Protein AF-A0A7C5SLC3-F1 (afdb_monomer_lite)

Sequence (147 aa):
MGRAARNVNAKVVMYADTVTGSMQRAIEETQRRRAKQLAYNEAHGITPATIKKDIRRGIEAELKARRTARRAAETDETPIDARELVRVLEAEMLEAAGAFEFEKAAALRDQMLKVREIIEAEAGPAGDESDEPVMLRRGEIERPIRA

Structure (mmCIF, N/CA/C/O backbone):
data_AF-A0A7C5SLC3-F1
#
_entry.id   AF-A0A7C5SLC3-F1
#
loop_
_atom_site.group_PDB
_atom_site.id
_atom_site.type_symbol
_atom_site.label_atom_id
_atom_site.label_alt_id
_atom_site.label_comp_id
_atom_site.label_asym_id
_atom_site.label_entity_id
_atom_site.label_seq_id
_atom_site.pdbx_PDB_ins_code
_atom_site.Cartn_x
_atom_site.Cartn_y
_atom_site.Cartn_z
_atom_site.occupancy
_atom_site.B_iso_or_equiv
_atom_site.auth_seq_id
_atom_site.auth_comp_id
_atom_site.auth_asym_id
_atom_site.auth_atom_id
_atom_site.pdbx_PDB_model_num
ATOM 1 N N . MET A 1 1 ? -4.293 1.814 7.112 1.00 77.69 1 MET A N 1
ATOM 2 C CA . MET A 1 1 ? -5.636 1.573 6.525 1.00 77.69 1 MET A CA 1
ATOM 3 C C . MET A 1 1 ? -5.798 2.168 5.122 1.00 77.69 1 MET A C 1
ATOM 5 O O . MET A 1 1 ? -6.156 1.428 4.218 1.00 77.69 1 MET A O 1
ATOM 9 N N . GLY A 1 2 ? -5.473 3.448 4.882 1.00 86.50 2 GLY A N 1
ATOM 10 C CA . GLY A 1 2 ? -5.716 4.108 3.581 1.00 86.50 2 GLY A CA 1
ATOM 11 C C . GLY A 1 2 ? -5.041 3.488 2.344 1.00 86.50 2 GLY A C 1
ATOM 12 O O . GLY A 1 2 ? -5.622 3.517 1.266 1.00 86.50 2 GLY A O 1
ATOM 13 N N . ARG A 1 3 ? -3.861 2.864 2.481 1.00 89.25 3 ARG A N 1
ATOM 14 C CA . ARG A 1 3 ? -3.202 2.148 1.367 1.00 89.25 3 ARG A CA 1
ATOM 15 C C . ARG A 1 3 ? -4.058 1.001 0.816 1.00 89.25 3 ARG A C 1
ATOM 17 O O . ARG A 1 3 ? -4.100 0.805 -0.393 1.00 89.25 3 ARG A O 1
ATOM 24 N N . ALA A 1 4 ? -4.766 0.295 1.696 1.00 91.12 4 ALA A N 1
ATOM 25 C CA . ALA A 1 4 ? -5.591 -0.850 1.335 1.00 91.12 4 ALA A CA 1
ATOM 26 C C . ALA A 1 4 ? -6.855 -0.428 0.558 1.00 91.12 4 ALA A C 1
ATOM 28 O O . ALA A 1 4 ? -7.312 -1.160 -0.305 1.00 91.12 4 ALA A O 1
ATOM 29 N N . ALA A 1 5 ? -7.367 0.792 0.762 1.00 90.94 5 ALA A N 1
ATOM 30 C CA . ALA A 1 5 ? -8.623 1.275 0.170 1.00 90.94 5 ALA A CA 1
ATOM 31 C C . ALA A 1 5 ? -8.632 1.409 -1.372 1.00 90.94 5 ALA A C 1
ATOM 33 O O . ALA A 1 5 ? -9.630 1.831 -1.945 1.00 90.94 5 ALA A O 1
ATOM 34 N N . ARG A 1 6 ? -7.530 1.076 -2.055 1.00 90.50 6 ARG A N 1
ATOM 35 C CA . ARG A 1 6 ? -7.415 1.100 -3.522 1.00 90.50 6 ARG A CA 1
ATOM 36 C C . ARG A 1 6 ? -7.911 -0.182 -4.199 1.00 90.50 6 ARG A C 1
ATOM 38 O O . ARG A 1 6 ? -7.919 -0.234 -5.424 1.00 90.50 6 ARG A O 1
ATOM 45 N N . ASN A 1 7 ? -8.280 -1.204 -3.426 1.00 90.69 7 ASN A N 1
ATOM 46 C CA . ASN A 1 7 ? -8.730 -2.499 -3.927 1.00 90.69 7 ASN A CA 1
ATOM 47 C C . ASN A 1 7 ? -10.086 -2.878 -3.309 1.00 90.69 7 ASN A C 1
ATOM 49 O O . ASN A 1 7 ? -10.325 -2.634 -2.127 1.00 90.69 7 ASN A O 1
ATOM 53 N N . VAL A 1 8 ? -10.960 -3.488 -4.112 1.00 89.88 8 VAL A N 1
ATOM 54 C CA . VAL A 1 8 ? -12.317 -3.893 -3.699 1.00 89.88 8 VAL A CA 1
ATOM 55 C C . VAL A 1 8 ? -12.331 -4.948 -2.583 1.00 89.88 8 VAL A C 1
ATOM 57 O O . VAL A 1 8 ? -13.149 -4.864 -1.671 1.00 89.88 8 VAL A O 1
ATOM 60 N N . ASN A 1 9 ? -11.382 -5.885 -2.594 1.00 89.31 9 ASN A N 1
ATOM 61 C CA . ASN A 1 9 ? -11.283 -6.993 -1.636 1.00 89.31 9 ASN A CA 1
ATOM 62 C C . ASN A 1 9 ? -10.282 -6.707 -0.511 1.00 89.31 9 ASN A C 1
ATOM 64 O O . ASN A 1 9 ? -9.771 -7.615 0.145 1.00 89.31 9 ASN A O 1
ATOM 68 N N . ALA A 1 10 ? -9.956 -5.437 -0.297 1.00 91.81 10 ALA A N 1
ATOM 69 C CA . ALA A 1 10 ? -8.955 -5.050 0.671 1.00 91.81 10 ALA A CA 1
ATOM 70 C C . ALA A 1 10 ? -9.377 -5.361 2.113 1.00 91.81 10 ALA A C 1
ATOM 72 O O . ALA A 1 10 ? -10.447 -4.958 2.578 1.00 91.81 10 ALA A O 1
ATOM 73 N N . LYS A 1 11 ? -8.466 -6.002 2.850 1.00 92.44 11 LYS A N 1
ATOM 74 C CA . LYS A 1 11 ? -8.577 -6.258 4.287 1.00 92.44 11 LYS A CA 1
ATOM 75 C C . LYS A 1 11 ? -7.357 -5.690 5.004 1.00 92.44 11 LYS A C 1
ATOM 77 O O . LYS A 1 11 ? -6.248 -5.711 4.479 1.00 92.44 11 LYS A O 1
ATOM 82 N N . VAL A 1 12 ? -7.573 -5.177 6.209 1.00 94.62 12 VAL A N 1
ATOM 83 C CA . VAL A 1 12 ? -6.501 -4.757 7.116 1.00 94.62 12 VAL A CA 1
ATOM 84 C C . VAL A 1 12 ? -6.584 -5.637 8.352 1.00 94.62 12 VAL A C 1
ATOM 86 O O . VAL A 1 12 ? -7.655 -5.759 8.941 1.00 94.62 12 VAL A O 1
ATOM 89 N N . VAL A 1 13 ? -5.463 -6.248 8.724 1.00 94.06 13 VAL A N 1
ATOM 90 C CA . VAL A 1 13 ? -5.317 -7.036 9.951 1.00 94.06 13 VAL A CA 1
ATOM 91 C C . VAL A 1 13 ? -4.383 -6.264 10.877 1.00 94.06 13 VAL A C 1
ATOM 93 O O . VAL A 1 13 ? -3.334 -5.797 10.439 1.00 94.06 13 VAL A O 1
ATOM 96 N N . MET A 1 14 ? -4.796 -6.075 12.127 1.00 93.75 14 MET A N 1
ATOM 97 C CA . MET A 1 14 ? -3.994 -5.434 13.168 1.00 93.75 14 MET A CA 1
ATOM 98 C C . MET A 1 14 ? -3.715 -6.477 14.243 1.00 93.75 14 MET A C 1
ATOM 100 O O . MET A 1 14 ? -4.657 -6.971 14.856 1.00 93.75 14 MET A O 1
ATOM 104 N N . TYR A 1 15 ? -2.445 -6.817 14.442 1.00 96.38 15 TYR A N 1
ATOM 105 C CA . TYR A 1 15 ? -2.016 -7.713 15.513 1.00 96.38 15 TYR A CA 1
ATOM 106 C C . TYR A 1 15 ? -1.733 -6.884 16.763 1.00 96.38 15 TYR A C 1
ATOM 108 O O . TYR A 1 15 ? -0.879 -6.000 16.731 1.00 96.38 15 TYR A O 1
ATOM 116 N N . ALA A 1 16 ? -2.491 -7.130 17.827 1.00 95.12 16 ALA A N 1
ATOM 117 C CA . ALA A 1 16 ? -2.328 -6.488 19.124 1.00 95.12 16 ALA A CA 1
ATOM 118 C C . ALA A 1 16 ? -3.045 -7.313 20.198 1.00 95.12 16 ALA A C 1
ATOM 120 O O . ALA A 1 16 ? -4.095 -7.892 19.917 1.00 95.12 16 ALA A O 1
ATOM 121 N N . ASP A 1 17 ? -2.523 -7.298 21.423 1.00 96.94 17 ASP A N 1
ATOM 122 C CA . ASP A 1 17 ? -3.156 -7.975 22.563 1.00 96.94 17 ASP A CA 1
ATOM 123 C C . ASP A 1 17 ? -4.377 -7.207 23.085 1.00 96.94 17 ASP A C 1
ATOM 125 O O . ASP A 1 17 ? -5.342 -7.792 23.571 1.00 96.94 17 ASP A O 1
ATOM 129 N N . THR A 1 18 ? -4.351 -5.875 22.975 1.00 95.81 18 THR A N 1
ATOM 130 C CA . THR A 1 18 ? -5.441 -4.995 23.412 1.00 95.81 18 THR A CA 1
ATOM 131 C C . THR A 1 18 ? -5.704 -3.887 22.399 1.00 95.81 18 THR A C 1
ATOM 133 O O . THR A 1 18 ? -4.825 -3.465 21.642 1.00 95.81 18 THR A O 1
ATOM 136 N N . VAL A 1 19 ? -6.941 -3.388 22.382 1.00 95.44 19 VAL A N 1
ATOM 137 C CA . VAL A 1 19 ? -7.322 -2.258 21.532 1.00 95.44 19 VAL A CA 1
ATOM 138 C C . VAL A 1 19 ? -6.926 -0.958 22.223 1.00 95.44 19 VAL A C 1
ATOM 140 O O . VAL A 1 19 ? -7.528 -0.550 23.214 1.00 95.44 19 VAL A O 1
ATOM 143 N N . THR A 1 20 ? -5.917 -0.277 21.683 1.00 97.56 20 THR A N 1
ATOM 144 C CA . THR A 1 20 ? -5.520 1.048 22.177 1.00 97.56 20 THR A CA 1
ATOM 145 C C . THR A 1 20 ? -6.529 2.123 21.758 1.00 97.56 20 THR A C 1
ATOM 147 O O . THR A 1 20 ? -7.213 1.994 20.741 1.00 97.56 20 THR A O 1
ATOM 150 N N . GLY A 1 21 ? -6.575 3.255 22.467 1.00 97.31 21 GLY A N 1
ATOM 151 C CA . GLY A 1 21 ? -7.455 4.372 22.090 1.00 97.31 21 GLY A CA 1
ATOM 152 C C . GLY A 1 21 ? -7.197 4.915 20.673 1.00 97.31 21 GLY A C 1
ATOM 153 O O . GLY A 1 21 ? -8.122 5.355 19.994 1.00 97.31 21 GLY A O 1
ATOM 154 N N . SER A 1 22 ? -5.954 4.846 20.184 1.00 96.25 22 SER A N 1
ATOM 155 C CA . SER A 1 22 ? -5.617 5.207 18.799 1.00 96.25 22 SER A CA 1
ATOM 156 C C . SER A 1 22 ? -6.174 4.208 17.785 1.00 96.25 22 SER A C 1
ATOM 158 O O . SER A 1 22 ? -6.673 4.621 16.737 1.00 96.25 22 SER A O 1
ATOM 160 N N . MET A 1 23 ? -6.132 2.909 18.102 1.00 96.12 23 MET A N 1
ATOM 161 C CA . MET A 1 23 ? -6.761 1.876 17.276 1.00 96.12 23 MET A CA 1
ATOM 162 C C . MET A 1 23 ? -8.272 2.067 17.224 1.00 96.12 23 MET A C 1
ATOM 164 O O . MET A 1 23 ? -8.831 2.057 16.131 1.00 96.12 23 MET A O 1
ATOM 168 N N . GLN A 1 24 ? -8.905 2.315 18.373 1.00 96.50 24 GLN A N 1
ATOM 169 C CA . GLN A 1 24 ? -10.346 2.536 18.464 1.00 96.50 24 GLN A CA 1
ATOM 170 C C . GLN A 1 24 ? -10.792 3.671 17.533 1.00 96.50 24 GLN A C 1
ATOM 172 O O . GLN A 1 24 ? -11.600 3.449 16.633 1.00 96.50 24 GLN A O 1
ATOM 177 N N . ARG A 1 25 ? -10.167 4.852 17.647 1.00 97.00 25 ARG A N 1
ATOM 178 C CA . ARG A 1 25 ? -10.470 6.003 16.776 1.00 97.00 25 ARG A CA 1
ATOM 179 C C . ARG A 1 25 ? -10.270 5.688 15.290 1.00 97.00 25 ARG A C 1
ATOM 181 O O . ARG A 1 25 ? -11.067 6.110 14.454 1.00 97.00 25 ARG A O 1
ATOM 188 N N . ALA A 1 26 ? -9.209 4.956 14.943 1.00 95.50 26 ALA A N 1
ATOM 189 C CA . ALA A 1 26 ? -8.928 4.590 13.556 1.00 95.50 26 ALA A CA 1
ATOM 190 C C . ALA A 1 26 ? -9.962 3.601 12.987 1.00 95.50 26 ALA A C 1
ATOM 192 O O . ALA A 1 26 ? -10.368 3.734 11.828 1.00 95.50 26 ALA A O 1
ATOM 193 N N . ILE A 1 27 ? -10.393 2.626 13.792 1.00 95.06 27 ILE A N 1
ATOM 194 C CA . ILE A 1 27 ? -11.419 1.639 13.433 1.00 95.06 27 ILE A CA 1
ATOM 195 C C . ILE A 1 27 ? -12.767 2.335 13.243 1.00 95.06 27 ILE A C 1
ATOM 197 O O . ILE A 1 27 ? -13.382 2.178 12.187 1.00 95.06 27 ILE A O 1
ATOM 201 N N . GLU A 1 28 ? -13.187 3.147 14.211 1.00 96.62 28 GLU A N 1
ATOM 202 C CA . GLU A 1 28 ? -14.460 3.873 14.182 1.00 96.62 28 GLU A CA 1
ATOM 203 C C . GLU A 1 28 ? -14.553 4.811 12.978 1.00 96.62 28 GLU A C 1
ATOM 205 O O . GLU A 1 28 ? -15.525 4.763 12.224 1.00 96.62 28 GLU A O 1
ATOM 210 N N . GLU A 1 29 ? -13.517 5.616 12.721 1.00 96.81 29 GLU A N 1
ATOM 211 C CA . GLU A 1 29 ? -13.513 6.526 11.572 1.00 96.81 29 GLU A CA 1
ATOM 212 C C . GLU A 1 29 ? -13.544 5.760 10.240 1.00 96.81 29 GLU A C 1
ATOM 214 O O . GLU A 1 29 ? -14.203 6.180 9.283 1.00 96.81 29 GLU A O 1
ATOM 219 N N . THR A 1 30 ? -12.885 4.600 10.172 1.00 95.50 30 THR A N 1
ATOM 220 C CA . THR A 1 30 ? -12.917 3.734 8.984 1.00 95.50 30 THR A CA 1
ATOM 221 C C . THR A 1 30 ? -14.307 3.140 8.763 1.00 95.50 30 THR A C 1
ATOM 223 O O . THR A 1 30 ? -14.809 3.167 7.636 1.00 95.50 30 THR A O 1
ATOM 226 N N . GLN A 1 31 ? -14.962 2.655 9.821 1.00 95.38 31 GLN A N 1
ATOM 227 C CA . GLN A 1 31 ? -16.327 2.128 9.757 1.00 95.38 31 GLN A CA 1
ATOM 228 C C . GLN A 1 31 ? -17.334 3.222 9.381 1.00 95.38 31 GLN A C 1
ATOM 230 O O . GLN A 1 31 ? -18.140 3.027 8.469 1.00 95.38 31 GLN A O 1
ATOM 235 N N . ARG A 1 32 ? -17.226 4.411 9.988 1.00 97.50 32 ARG A N 1
ATOM 236 C CA . ARG A 1 32 ? -18.073 5.574 9.687 1.00 97.50 32 ARG A CA 1
ATOM 237 C C . ARG A 1 32 ? -17.970 5.994 8.219 1.00 97.50 32 ARG A C 1
ATOM 239 O O . ARG A 1 32 ? -18.987 6.293 7.591 1.00 97.50 32 ARG A O 1
ATOM 246 N N . ARG A 1 33 ? -16.756 6.028 7.651 1.00 96.62 33 ARG A N 1
ATOM 247 C CA . ARG A 1 33 ? -16.545 6.327 6.220 1.00 96.62 33 ARG A CA 1
ATOM 248 C C . ARG A 1 33 ? -17.124 5.240 5.323 1.00 96.62 33 ARG A C 1
ATOM 250 O O . ARG A 1 33 ? -17.822 5.571 4.368 1.00 96.62 33 ARG A O 1
ATOM 257 N N . ARG A 1 34 ? -16.879 3.967 5.646 1.00 94.62 34 ARG A N 1
ATOM 258 C CA . ARG A 1 34 ? -17.371 2.826 4.863 1.00 94.62 34 ARG A CA 1
ATOM 259 C C . ARG A 1 34 ? -18.898 2.793 4.804 1.00 94.62 34 ARG A C 1
ATOM 261 O O . ARG A 1 34 ? -19.442 2.611 3.724 1.00 94.62 34 ARG A O 1
ATOM 268 N N . ALA A 1 35 ? -19.582 3.032 5.923 1.00 96.56 35 ALA A N 1
ATOM 269 C CA . ALA A 1 35 ? -21.045 3.077 5.963 1.00 96.56 35 ALA A CA 1
ATOM 270 C C . ALA A 1 35 ? -21.615 4.158 5.027 1.00 96.56 35 ALA A C 1
ATOM 272 O O . ALA A 1 35 ? -22.505 3.879 4.229 1.00 96.56 35 ALA A O 1
ATOM 273 N N . LYS A 1 36 ? -21.043 5.371 5.052 1.00 96.88 36 LYS A N 1
ATOM 274 C CA . LYS A 1 36 ? -21.443 6.458 4.140 1.00 96.88 36 LYS A CA 1
ATOM 275 C C . LYS A 1 36 ? -21.197 6.112 2.671 1.00 96.88 36 LYS A C 1
ATOM 277 O O . LYS A 1 36 ? -22.029 6.422 1.829 1.00 96.88 36 LYS A O 1
ATOM 282 N N . GLN A 1 37 ? -20.067 5.476 2.367 1.00 95.62 37 GLN A N 1
ATOM 283 C CA . GLN A 1 37 ? -19.729 5.053 1.005 1.00 95.62 37 GLN A CA 1
ATOM 284 C C . GLN A 1 37 ? -20.685 3.975 0.489 1.00 95.62 37 GLN A C 1
ATOM 286 O O . GLN A 1 37 ? -21.123 4.062 -0.650 1.00 95.62 37 GLN A O 1
ATOM 291 N N . LEU A 1 38 ? -21.038 2.990 1.321 1.00 95.12 38 LEU A N 1
ATOM 292 C CA . LEU A 1 38 ? -21.996 1.945 0.954 1.00 95.12 38 LEU A CA 1
ATOM 293 C C . LEU A 1 38 ? -23.389 2.525 0.699 1.00 95.12 38 LEU A C 1
ATOM 295 O O . LEU A 1 38 ? -23.959 2.247 -0.348 1.00 95.12 38 LEU A O 1
ATOM 299 N N . ALA A 1 39 ? -23.881 3.390 1.590 1.00 96.75 39 ALA A N 1
ATOM 300 C CA . ALA A 1 39 ? -25.172 4.054 1.414 1.00 96.75 39 ALA A CA 1
ATOM 301 C C . ALA A 1 39 ? -25.206 4.930 0.151 1.00 96.75 39 ALA A C 1
ATOM 303 O O . ALA A 1 39 ? -26.183 4.927 -0.591 1.00 96.75 39 ALA A O 1
ATOM 304 N N . TYR A 1 40 ? -24.120 5.660 -0.125 1.00 97.62 40 TYR A N 1
ATOM 305 C CA . TYR A 1 40 ? -23.998 6.438 -1.356 1.00 97.62 40 TYR A CA 1
ATOM 306 C C . TYR A 1 40 ? -24.007 5.536 -2.594 1.00 97.62 40 TYR A C 1
ATOM 308 O O . TYR A 1 40 ? -24.725 5.820 -3.549 1.00 97.62 40 TYR A O 1
ATOM 316 N N . ASN A 1 41 ? -23.248 4.441 -2.570 1.00 96.56 41 ASN A N 1
ATOM 317 C CA . ASN A 1 41 ? -23.190 3.497 -3.678 1.00 96.56 41 ASN A CA 1
ATOM 318 C C . ASN A 1 41 ? -24.547 2.843 -3.943 1.00 96.56 41 ASN A C 1
ATOM 320 O O . ASN A 1 41 ? -24.941 2.744 -5.098 1.00 96.56 41 ASN A O 1
ATOM 324 N N . GLU A 1 42 ? -25.268 2.442 -2.897 1.00 95.81 42 GLU A N 1
ATOM 325 C CA . GLU A 1 42 ? -26.609 1.863 -3.000 1.00 95.81 42 GLU A CA 1
ATOM 326 C C . GLU A 1 42 ? -27.606 2.866 -3.589 1.00 95.81 42 GLU A C 1
AT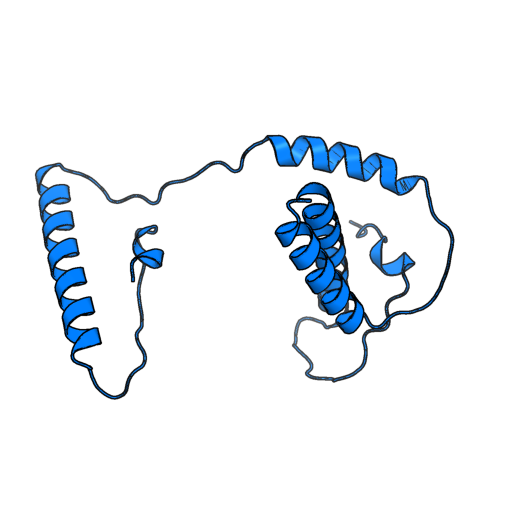OM 328 O O . GLU A 1 42 ? -28.274 2.559 -4.574 1.00 95.81 42 GLU A O 1
ATOM 333 N N . ALA A 1 43 ? -27.625 4.100 -3.073 1.00 96.62 43 ALA A N 1
ATOM 334 C CA . ALA A 1 43 ? -28.503 5.159 -3.569 1.00 96.62 43 ALA A CA 1
ATOM 335 C C . ALA A 1 43 ? -28.256 5.528 -5.046 1.00 96.62 43 ALA A C 1
ATOM 337 O O . ALA A 1 43 ? -29.164 6.023 -5.708 1.00 96.62 43 ALA A O 1
ATOM 338 N N . HIS A 1 44 ? -27.044 5.296 -5.564 1.00 96.69 44 HIS A N 1
ATOM 339 C CA . HIS A 1 44 ? -26.650 5.649 -6.935 1.00 96.69 44 HIS A CA 1
ATOM 340 C C . HIS A 1 44 ? -26.402 4.429 -7.839 1.00 96.69 44 HIS A C 1
ATOM 342 O O . HIS A 1 44 ? -25.957 4.597 -8.974 1.00 96.69 44 HIS A O 1
ATOM 348 N N . GLY A 1 45 ? -26.641 3.202 -7.361 1.00 94.25 45 GLY A N 1
ATOM 349 C CA . GLY A 1 45 ? -26.384 1.972 -8.121 1.00 94.25 45 GLY A CA 1
ATOM 350 C C . GLY A 1 45 ? -24.911 1.743 -8.504 1.00 94.25 45 GLY A C 1
ATOM 351 O O . GLY A 1 45 ? -24.624 1.113 -9.522 1.00 94.25 45 GLY A O 1
ATOM 352 N N . ILE A 1 46 ? -23.955 2.262 -7.729 1.00 94.25 46 ILE A N 1
ATOM 353 C CA . ILE A 1 46 ? -22.519 2.168 -8.029 1.00 94.25 46 ILE A CA 1
ATOM 354 C C . ILE A 1 46 ? -21.966 0.833 -7.523 1.00 94.25 46 ILE A C 1
ATOM 356 O O . ILE A 1 46 ? -21.940 0.567 -6.322 1.00 94.25 46 ILE A O 1
ATOM 360 N N . THR A 1 47 ? -21.427 0.019 -8.433 1.00 92.62 47 THR A N 1
ATOM 361 C CA . THR A 1 47 ? -20.690 -1.200 -8.067 1.00 92.62 47 THR A CA 1
ATOM 362 C C . THR A 1 47 ? -19.202 -0.883 -7.868 1.00 92.62 47 THR A C 1
ATOM 364 O O . THR A 1 47 ? -18.565 -0.377 -8.796 1.00 92.62 47 THR A O 1
ATOM 367 N N . PRO A 1 48 ? -18.605 -1.171 -6.694 1.00 92.50 48 PRO A N 1
ATOM 368 C CA . PRO A 1 48 ? -17.184 -0.932 -6.461 1.00 92.50 48 PRO A CA 1
ATOM 369 C C . PRO A 1 48 ? -16.298 -1.729 -7.425 1.00 92.50 48 PRO A C 1
ATOM 371 O O . PRO A 1 48 ? -16.396 -2.952 -7.507 1.00 92.50 48 PRO A O 1
ATOM 374 N N . ALA A 1 49 ? -15.376 -1.048 -8.104 1.00 91.44 49 ALA A N 1
ATOM 375 C CA . ALA A 1 49 ? -14.403 -1.664 -8.999 1.00 91.44 49 ALA A CA 1
ATOM 376 C C . ALA A 1 49 ? -12.985 -1.170 -8.689 1.00 91.44 49 ALA A C 1
ATOM 378 O O . ALA A 1 49 ? -12.774 -0.021 -8.297 1.00 91.44 49 ALA A O 1
ATOM 379 N N . THR A 1 50 ? -11.995 -2.044 -8.877 1.00 91.19 50 THR A N 1
ATOM 380 C CA . THR A 1 50 ? -10.582 -1.660 -8.749 1.00 91.19 50 THR A CA 1
ATOM 381 C C . THR A 1 50 ? -10.139 -0.937 -10.019 1.00 91.19 50 THR A C 1
ATOM 383 O O . THR A 1 50 ? -10.333 -1.443 -11.123 1.00 91.19 50 THR A O 1
ATOM 386 N N . ILE A 1 51 ? -9.527 0.239 -9.873 1.00 87.00 51 ILE A N 1
ATOM 387 C CA . ILE A 1 51 ? -9.038 1.032 -11.009 1.00 87.00 51 ILE A CA 1
ATOM 388 C C . ILE A 1 51 ? -7.860 0.304 -11.674 1.00 87.00 51 ILE A C 1
ATOM 390 O O . ILE A 1 51 ? -6.850 0.038 -11.020 1.00 87.00 51 ILE A O 1
ATOM 394 N N . LYS A 1 52 ? -7.957 0.047 -12.984 1.00 82.12 52 LYS A N 1
ATOM 395 C CA . LYS A 1 52 ? -6.828 -0.385 -13.821 1.00 82.12 52 LYS A CA 1
ATOM 396 C C . LYS A 1 52 ? -6.095 0.862 -14.321 1.00 82.12 52 LYS A C 1
ATOM 398 O O . LYS A 1 52 ? -6.688 1.671 -15.026 1.00 82.12 52 LYS A O 1
ATOM 403 N N . LYS A 1 53 ? -4.841 1.059 -13.905 1.00 75.50 53 LYS A N 1
ATOM 404 C CA . LYS A 1 53 ? -3.989 2.153 -14.395 1.00 75.50 53 LYS A CA 1
ATOM 405 C C . LYS A 1 53 ? -2.953 1.594 -15.361 1.00 75.50 53 LYS A C 1
ATOM 407 O O . LYS A 1 53 ? -2.235 0.670 -14.988 1.00 75.50 53 LYS A O 1
ATOM 412 N N . ASP A 1 54 ? -2.864 2.185 -16.547 1.00 65.62 54 ASP A N 1
ATOM 413 C CA . ASP A 1 54 ? -1.846 1.824 -17.529 1.00 65.62 54 ASP A CA 1
ATOM 414 C C . ASP A 1 54 ? -0.448 2.215 -17.044 1.00 65.62 54 ASP A C 1
ATOM 416 O O . ASP A 1 54 ? -0.223 3.301 -16.495 1.00 65.62 54 ASP A O 1
ATOM 420 N N . ILE A 1 55 ? 0.505 1.318 -17.278 1.00 60.84 55 ILE A N 1
ATOM 421 C CA . ILE A 1 55 ? 1.930 1.604 -17.139 1.00 60.84 55 ILE A CA 1
ATOM 422 C C . ILE A 1 55 ? 2.331 2.413 -18.381 1.00 60.84 55 ILE A C 1
ATOM 424 O O . ILE A 1 55 ? 2.010 2.044 -19.509 1.00 60.84 55 ILE A O 1
ATOM 428 N N . ARG A 1 56 ? 2.973 3.573 -18.196 1.00 59.00 56 ARG A N 1
ATOM 429 C CA . ARG A 1 56 ? 3.290 4.496 -19.300 1.00 59.00 56 ARG A CA 1
ATOM 430 C C . ARG A 1 56 ? 4.224 3.824 -20.326 1.00 59.00 56 ARG A C 1
ATOM 432 O O . ARG A 1 56 ? 5.322 3.405 -19.972 1.00 59.00 56 ARG A O 1
ATOM 439 N N . ARG A 1 57 ? 3.811 3.808 -21.603 1.00 50.03 57 ARG A N 1
ATOM 440 C CA . ARG A 1 57 ? 4.469 3.135 -22.751 1.00 50.03 57 ARG A CA 1
ATOM 441 C C . ARG A 1 57 ? 5.908 3.566 -23.079 1.00 50.03 57 ARG A C 1
ATOM 443 O O . ARG A 1 57 ? 6.583 2.858 -23.816 1.00 50.03 57 ARG A O 1
ATOM 450 N N . GLY A 1 58 ? 6.394 4.696 -22.561 1.00 48.38 58 GLY A N 1
ATOM 451 C CA . GLY A 1 58 ? 7.752 5.183 -22.859 1.00 48.38 58 GLY A CA 1
ATOM 452 C C . GLY A 1 58 ? 8.862 4.223 -22.412 1.00 48.38 58 GLY A C 1
ATOM 453 O O . GLY A 1 58 ? 9.878 4.102 -23.083 1.00 48.38 58 GLY A O 1
ATOM 454 N N . ILE A 1 59 ? 8.618 3.472 -21.335 1.00 51.19 59 ILE A N 1
ATOM 455 C CA . ILE A 1 59 ? 9.604 2.576 -20.719 1.00 51.19 59 ILE A CA 1
ATOM 456 C C . ILE A 1 59 ? 9.948 1.387 -21.641 1.00 51.19 59 ILE A C 1
ATOM 458 O O . ILE A 1 59 ? 11.100 0.968 -21.711 1.00 51.19 59 ILE A O 1
ATOM 462 N N . GLU A 1 60 ? 8.982 0.860 -22.402 1.00 46.12 60 GLU A N 1
ATOM 463 C CA . GLU A 1 60 ? 9.165 -0.359 -23.211 1.00 46.12 60 GLU A CA 1
ATOM 464 C C . GLU A 1 60 ? 10.013 -0.149 -24.476 1.00 46.12 60 GLU A C 1
ATOM 466 O O . GLU A 1 60 ? 10.803 -1.021 -24.848 1.00 46.12 60 GLU A O 1
ATOM 471 N N . ALA A 1 61 ? 9.869 1.001 -25.143 1.00 46.91 61 ALA A N 1
ATOM 472 C CA . ALA A 1 61 ? 10.605 1.299 -26.374 1.00 46.91 61 ALA A CA 1
ATOM 473 C C . ALA A 1 61 ? 12.110 1.491 -26.108 1.00 46.91 61 ALA A C 1
ATOM 475 O O . ALA A 1 61 ? 12.952 1.033 -26.884 1.00 46.91 61 ALA A O 1
ATOM 476 N N . GLU A 1 62 ? 12.447 2.100 -24.973 1.00 48.56 62 GLU A N 1
ATOM 477 C CA . GLU A 1 62 ? 13.819 2.391 -24.552 1.00 48.56 62 GLU A CA 1
ATOM 478 C C . GLU A 1 62 ? 14.555 1.132 -24.053 1.00 48.56 62 GLU A C 1
ATOM 480 O O . GLU A 1 62 ? 15.713 0.885 -24.406 1.00 48.56 62 GLU A O 1
ATOM 485 N N . LEU A 1 63 ? 13.836 0.246 -23.351 1.00 49.12 63 LEU A N 1
ATOM 486 C CA . LEU A 1 63 ? 14.304 -1.089 -22.953 1.00 49.12 63 LEU A CA 1
ATOM 487 C C . LEU A 1 63 ? 14.776 -1.935 -24.146 1.00 49.12 63 LEU A C 1
ATOM 489 O O . LEU A 1 63 ? 15.736 -2.701 -24.026 1.00 49.12 63 LEU A O 1
ATOM 493 N N . LYS A 1 64 ? 14.125 -1.801 -25.309 1.00 49.22 64 LYS A N 1
ATOM 494 C CA . LYS A 1 64 ? 14.477 -2.559 -26.518 1.00 49.22 64 LYS A CA 1
ATOM 495 C C . LYS A 1 64 ? 15.764 -2.045 -27.170 1.00 49.22 64 LYS A C 1
ATOM 497 O O . LYS A 1 64 ? 16.585 -2.859 -27.584 1.00 49.22 64 LYS A O 1
ATOM 502 N N . ALA A 1 65 ? 15.972 -0.728 -27.207 1.00 47.88 65 ALA A N 1
ATOM 503 C CA . ALA A 1 65 ? 17.184 -0.118 -27.762 1.00 47.88 65 ALA A CA 1
ATOM 504 C C . ALA A 1 65 ? 18.435 -0.465 -26.933 1.00 47.88 65 ALA A C 1
ATOM 506 O O . ALA A 1 65 ? 19.489 -0.799 -27.480 1.00 47.88 65 ALA A O 1
ATOM 507 N N . ARG A 1 66 ? 18.295 -0.484 -25.603 1.00 50.47 66 ARG A N 1
ATOM 508 C CA . ARG A 1 66 ? 19.396 -0.759 -24.670 1.00 50.47 66 ARG A CA 1
ATOM 509 C C . ARG A 1 66 ? 19.903 -2.206 -24.728 1.00 50.47 66 ARG A C 1
ATOM 511 O O . ARG A 1 66 ? 21.093 -2.451 -24.535 1.00 50.47 66 ARG A O 1
ATOM 518 N N . ARG A 1 67 ? 19.026 -3.168 -25.044 1.00 51.38 67 ARG A N 1
ATOM 519 C CA . ARG A 1 67 ? 19.397 -4.586 -25.233 1.00 51.38 67 ARG A CA 1
ATOM 520 C C . ARG A 1 67 ? 20.316 -4.803 -26.441 1.00 51.38 67 ARG A C 1
ATOM 522 O O . ARG A 1 67 ? 21.178 -5.673 -26.377 1.00 51.38 67 ARG A O 1
ATOM 529 N N . THR A 1 68 ? 20.162 -4.021 -27.510 1.00 44.91 68 THR A N 1
ATOM 530 C CA . THR A 1 68 ? 20.957 -4.177 -28.741 1.00 44.91 68 THR A CA 1
ATOM 531 C C . THR A 1 68 ? 22.380 -3.635 -28.582 1.00 44.91 68 THR A C 1
ATOM 533 O O . THR A 1 68 ? 23.319 -4.260 -29.062 1.00 44.91 68 THR A O 1
ATOM 536 N N . ALA A 1 69 ? 22.560 -2.527 -27.853 1.00 46.75 69 ALA A N 1
ATOM 537 C CA . ALA A 1 69 ? 23.872 -1.902 -27.646 1.00 46.75 69 ALA A CA 1
ATOM 538 C C . ALA A 1 69 ? 24.797 -2.702 -26.705 1.00 46.75 69 ALA A C 1
ATOM 540 O O . ALA A 1 69 ? 26.013 -2.693 -26.872 1.00 46.75 69 ALA A O 1
ATOM 541 N N . ARG A 1 70 ? 24.231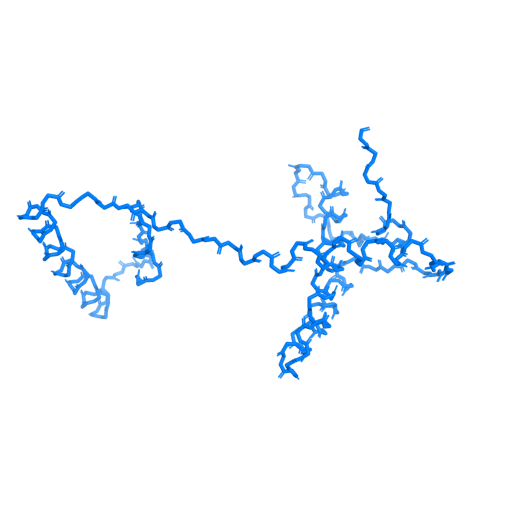 -3.432 -25.733 1.00 49.00 70 ARG A N 1
ATOM 542 C CA . ARG A 1 70 ? 24.998 -4.151 -24.697 1.00 49.00 70 ARG A CA 1
ATOM 543 C C . ARG A 1 70 ? 25.693 -5.426 -25.197 1.00 49.00 70 ARG A C 1
ATOM 545 O O . ARG A 1 70 ? 26.627 -5.877 -24.559 1.00 49.00 70 ARG A O 1
ATOM 552 N N . ARG A 1 71 ? 25.286 -5.981 -26.346 1.00 48.31 71 ARG A N 1
ATOM 553 C CA . ARG A 1 71 ? 25.889 -7.194 -26.941 1.00 48.31 71 ARG A CA 1
ATOM 554 C C . ARG A 1 71 ? 27.268 -6.977 -27.585 1.00 48.31 71 ARG A C 1
ATOM 556 O O . ARG A 1 71 ? 27.863 -7.948 -28.030 1.00 48.31 71 ARG A O 1
ATOM 563 N N . ALA A 1 72 ? 27.744 -5.736 -27.694 1.00 42.09 72 ALA A N 1
ATOM 564 C CA . ALA A 1 72 ? 28.923 -5.395 -28.494 1.00 42.09 72 ALA A CA 1
ATOM 565 C C . ALA A 1 72 ? 30.220 -5.171 -27.687 1.00 42.09 72 ALA A C 1
ATOM 567 O O . ALA A 1 72 ? 31.243 -4.870 -28.293 1.00 42.09 72 ALA A O 1
ATOM 568 N N . ALA A 1 73 ? 30.205 -5.290 -26.355 1.00 41.44 73 ALA A N 1
ATOM 569 C CA . ALA A 1 73 ? 31.355 -4.958 -25.510 1.00 41.44 73 ALA A CA 1
ATOM 570 C C . ALA A 1 73 ? 31.566 -6.008 -24.403 1.00 41.44 73 ALA A C 1
ATOM 572 O O . ALA A 1 73 ? 30.971 -5.904 -23.335 1.00 41.44 73 ALA A O 1
ATOM 573 N N . GLU A 1 74 ? 32.415 -7.008 -24.651 1.00 45.25 74 GLU A N 1
ATOM 574 C CA . GLU A 1 74 ? 32.828 -8.014 -23.658 1.00 45.25 74 GLU A CA 1
ATOM 575 C C . GLU A 1 74 ? 34.360 -8.091 -23.570 1.00 45.25 74 GLU A C 1
ATOM 577 O O . GLU A 1 74 ? 35.017 -8.365 -24.575 1.00 45.25 74 GLU A O 1
ATOM 582 N N . THR A 1 75 ? 34.925 -7.894 -22.369 1.00 39.72 75 THR A N 1
ATOM 583 C CA . THR A 1 75 ? 36.204 -8.495 -21.927 1.00 39.72 75 THR A CA 1
ATOM 584 C C . THR A 1 75 ? 36.301 -8.505 -20.381 1.00 39.72 75 THR A C 1
ATOM 586 O O . THR A 1 75 ? 36.160 -7.462 -19.749 1.00 39.72 75 THR A O 1
ATOM 589 N N . ASP A 1 76 ? 36.486 -9.715 -19.838 1.00 40.56 76 ASP A N 1
ATOM 590 C CA . ASP A 1 76 ? 37.154 -10.200 -18.606 1.00 40.56 76 ASP A CA 1
ATOM 591 C C . ASP A 1 76 ? 36.900 -9.724 -17.141 1.00 40.56 76 ASP A C 1
ATOM 593 O O . ASP A 1 76 ? 36.768 -8.547 -16.818 1.00 40.56 76 ASP A O 1
ATOM 597 N N . GLU A 1 77 ? 36.962 -10.762 -16.275 1.00 47.09 77 GLU A N 1
ATOM 598 C CA . GLU A 1 77 ? 37.538 -10.885 -14.908 1.00 47.09 77 GLU A CA 1
ATOM 599 C C . GLU A 1 77 ? 36.718 -10.806 -13.578 1.00 47.09 77 GLU A C 1
ATOM 601 O O . GLU A 1 77 ? 35.787 -10.023 -13.418 1.00 47.09 77 GLU A O 1
ATOM 606 N N . THR A 1 78 ? 37.157 -11.710 -12.666 1.00 46.97 78 THR A N 1
ATOM 607 C CA . THR A 1 78 ? 36.862 -12.095 -11.249 1.00 46.97 78 THR A CA 1
ATOM 608 C C . THR A 1 78 ? 35.467 -12.602 -10.795 1.00 46.97 78 THR A C 1
ATOM 610 O O . THR A 1 78 ? 34.442 -12.013 -11.131 1.00 46.97 78 THR A O 1
ATOM 613 N N . PRO A 1 79 ? 35.395 -13.704 -9.997 1.00 52.91 79 PRO A N 1
ATOM 614 C CA . PRO A 1 79 ? 34.166 -14.122 -9.313 1.00 52.91 79 PRO A CA 1
ATOM 615 C C . PRO A 1 79 ? 33.867 -13.202 -8.121 1.00 52.91 79 PRO A C 1
ATOM 617 O O . PRO A 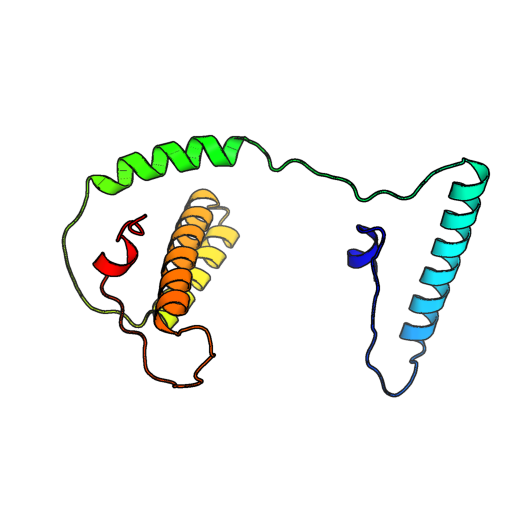1 79 ? 34.750 -12.962 -7.298 1.00 52.91 79 PRO A O 1
ATOM 620 N N . ILE A 1 80 ? 32.631 -12.717 -8.023 1.00 60.06 80 ILE A N 1
ATOM 621 C CA . ILE A 1 80 ? 32.159 -11.810 -6.966 1.00 60.06 80 ILE A CA 1
ATOM 622 C C . ILE A 1 80 ? 31.012 -12.501 -6.220 1.00 60.06 80 ILE A C 1
ATOM 624 O O . ILE A 1 80 ? 30.190 -13.169 -6.852 1.00 60.06 80 ILE A O 1
ATOM 628 N N . ASP A 1 81 ? 30.937 -12.337 -4.896 1.00 67.38 81 ASP A N 1
ATOM 629 C CA . ASP A 1 81 ? 29.772 -12.775 -4.121 1.00 67.38 81 ASP A CA 1
ATOM 630 C C . ASP A 1 81 ? 28.526 -12.016 -4.605 1.00 67.38 81 ASP A C 1
ATOM 632 O O . ASP A 1 81 ? 28.424 -10.787 -4.519 1.00 67.38 81 ASP A O 1
ATOM 636 N N . ALA A 1 82 ? 27.560 -12.766 -5.129 1.00 69.06 82 ALA A N 1
ATOM 637 C CA . ALA A 1 82 ? 26.318 -12.244 -5.674 1.00 69.06 82 ALA A CA 1
ATOM 638 C C . ALA A 1 82 ? 25.521 -11.418 -4.660 1.00 69.06 82 ALA A C 1
ATOM 640 O O . ALA A 1 82 ? 24.893 -10.419 -5.021 1.00 69.06 82 ALA A O 1
ATOM 641 N N . ARG A 1 83 ? 25.530 -11.829 -3.386 1.00 70.25 83 ARG A N 1
ATOM 642 C CA . ARG A 1 83 ? 24.781 -11.158 -2.317 1.00 70.25 83 ARG A CA 1
ATOM 643 C C . ARG A 1 83 ? 25.424 -9.823 -1.965 1.00 70.25 83 ARG A C 1
ATOM 645 O O . ARG A 1 83 ? 24.711 -8.844 -1.743 1.00 70.25 83 ARG A O 1
ATOM 652 N N . GLU A 1 84 ? 26.752 -9.769 -1.942 1.00 69.00 84 GLU A N 1
ATOM 653 C CA . GLU A 1 84 ? 27.499 -8.525 -1.747 1.00 69.00 84 GLU A CA 1
ATOM 654 C C . GLU A 1 84 ? 27.293 -7.570 -2.930 1.00 69.00 84 GLU A C 1
ATOM 656 O O . GLU A 1 84 ? 26.966 -6.399 -2.727 1.00 69.00 84 GLU A O 1
ATOM 661 N N . LEU A 1 85 ? 27.349 -8.085 -4.161 1.00 71.50 85 LEU A N 1
ATOM 662 C CA . LEU A 1 85 ? 27.108 -7.306 -5.375 1.00 71.50 85 LEU A CA 1
ATOM 663 C C . LEU A 1 85 ? 25.708 -6.672 -5.396 1.00 71.50 85 LEU A C 1
ATOM 665 O O . LEU A 1 85 ? 25.567 -5.505 -5.755 1.00 71.50 85 LEU A O 1
ATOM 669 N N . VAL A 1 86 ? 24.671 -7.404 -4.973 1.00 76.12 86 VAL A N 1
ATOM 670 C CA . VAL A 1 86 ? 23.306 -6.860 -4.854 1.00 76.12 86 VAL A CA 1
ATOM 671 C C . VAL A 1 86 ? 23.253 -5.692 -3.869 1.00 76.12 86 VAL A C 1
ATOM 673 O O . VAL A 1 86 ? 22.636 -4.677 -4.183 1.00 76.12 86 VAL A O 1
ATOM 676 N N . ARG A 1 87 ? 23.922 -5.796 -2.711 1.00 71.19 87 ARG A N 1
ATOM 677 C CA . ARG A 1 87 ? 23.956 -4.714 -1.709 1.00 71.19 87 ARG A CA 1
ATOM 678 C C . ARG A 1 87 ? 24.643 -3.460 -2.247 1.00 71.19 87 ARG A C 1
ATOM 680 O O . ARG A 1 87 ? 24.158 -2.356 -2.011 1.00 71.19 87 ARG A O 1
ATOM 687 N N . VAL A 1 88 ? 25.744 -3.628 -2.980 1.00 73.12 88 VAL A N 1
ATOM 688 C CA . VAL A 1 88 ? 26.463 -2.513 -3.615 1.00 73.12 88 VAL A CA 1
ATOM 689 C C . VAL A 1 88 ? 25.583 -1.840 -4.671 1.00 73.12 88 VAL A C 1
ATOM 691 O O . VAL A 1 88 ? 25.386 -0.628 -4.620 1.00 73.12 88 VAL A O 1
ATOM 694 N N . LEU A 1 89 ? 24.974 -2.620 -5.571 1.00 78.62 89 LEU A N 1
ATOM 695 C CA . LEU A 1 89 ? 24.091 -2.094 -6.617 1.00 78.62 89 LEU A CA 1
ATOM 696 C C . LEU A 1 89 ? 22.853 -1.389 -6.044 1.00 78.62 89 LEU A C 1
ATOM 698 O O . LEU A 1 89 ? 22.403 -0.386 -6.598 1.00 78.62 89 LEU A O 1
ATOM 702 N N . GLU A 1 90 ? 22.298 -1.890 -4.939 1.00 82.31 90 GLU A N 1
ATOM 703 C CA . GLU A 1 90 ? 21.179 -1.254 -4.243 1.00 82.31 90 GLU A CA 1
ATOM 704 C C . GLU A 1 90 ? 21.583 0.100 -3.642 1.00 82.31 90 GLU A C 1
ATOM 706 O O . GLU A 1 90 ? 20.856 1.084 -3.809 1.00 82.31 90 GLU A O 1
ATOM 711 N N . ALA A 1 91 ? 22.755 0.177 -3.003 1.00 77.25 91 ALA A N 1
ATOM 712 C CA . ALA A 1 91 ? 23.282 1.422 -2.448 1.00 77.25 91 ALA A CA 1
ATOM 713 C C . ALA A 1 91 ? 23.523 2.477 -3.541 1.00 77.25 91 ALA A C 1
ATOM 715 O O . ALA A 1 91 ? 23.035 3.602 -3.427 1.00 77.25 91 ALA A O 1
ATOM 716 N N . GLU A 1 92 ? 24.184 2.097 -4.638 1.00 73.88 92 GLU A N 1
ATOM 717 C CA . GLU A 1 92 ? 24.444 2.988 -5.777 1.00 73.88 92 GLU A CA 1
ATOM 718 C C . GLU A 1 92 ? 23.149 3.426 -6.479 1.00 73.88 92 GLU A C 1
ATOM 720 O O . GLU A 1 92 ? 23.022 4.571 -6.922 1.00 73.88 92 GLU A O 1
ATOM 725 N N . MET A 1 93 ? 22.154 2.536 -6.576 1.00 90.62 93 MET A N 1
ATOM 726 C CA . MET A 1 93 ? 20.844 2.863 -7.142 1.00 90.62 93 MET A CA 1
ATOM 727 C C . MET A 1 93 ? 20.129 3.919 -6.296 1.00 90.62 93 MET A C 1
ATOM 729 O O . MET A 1 93 ? 19.544 4.854 -6.849 1.00 90.62 93 MET A O 1
ATOM 733 N N . LEU A 1 94 ? 20.144 3.762 -4.969 1.00 84.44 94 LEU A N 1
ATOM 734 C CA . LEU A 1 94 ? 19.518 4.701 -4.039 1.00 84.44 94 LEU A CA 1
ATOM 735 C C . LEU A 1 94 ? 20.231 6.056 -4.041 1.00 84.44 94 LEU A C 1
ATOM 737 O O . LEU A 1 94 ? 19.558 7.087 -4.023 1.00 84.44 94 LEU A O 1
ATOM 741 N N . GLU A 1 95 ? 21.560 6.064 -4.127 1.00 86.00 95 GLU A N 1
ATOM 742 C CA . GLU A 1 95 ? 22.353 7.286 -4.271 1.00 86.00 95 GLU A CA 1
ATOM 743 C C . GLU A 1 95 ? 22.023 8.013 -5.582 1.00 86.00 95 GLU A C 1
ATOM 745 O O . GLU A 1 95 ? 21.678 9.196 -5.564 1.00 86.00 95 GLU A O 1
ATOM 750 N N . ALA A 1 96 ? 22.011 7.296 -6.711 1.00 86.25 96 ALA A N 1
ATOM 751 C CA . ALA A 1 96 ? 21.631 7.851 -8.010 1.00 86.25 96 ALA A CA 1
ATOM 752 C C . ALA A 1 96 ? 20.185 8.381 -8.015 1.00 86.25 96 ALA A C 1
ATOM 754 O O . ALA A 1 96 ? 19.906 9.440 -8.577 1.00 86.25 96 ALA A O 1
ATOM 755 N N . ALA A 1 97 ? 19.257 7.686 -7.349 1.00 89.56 97 ALA A N 1
ATOM 756 C CA . ALA A 1 97 ? 17.883 8.153 -7.187 1.00 89.56 97 ALA A CA 1
ATOM 757 C C . ALA A 1 97 ? 17.801 9.427 -6.324 1.00 89.56 97 ALA A C 1
ATOM 759 O O . ALA A 1 97 ? 17.017 10.324 -6.640 1.00 89.56 97 ALA A O 1
ATOM 760 N N . GLY A 1 98 ? 18.619 9.526 -5.270 1.00 87.19 98 GLY A N 1
ATOM 761 C CA .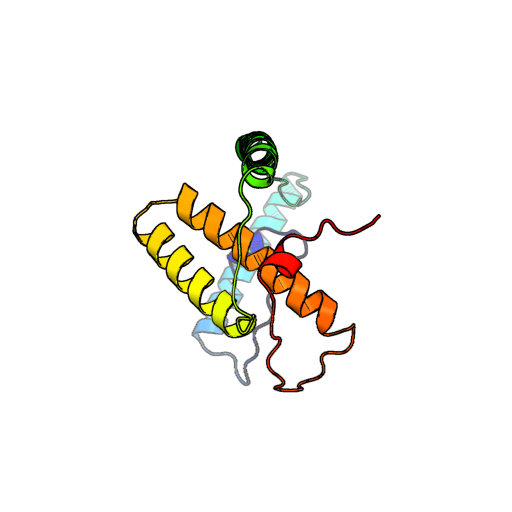 GLY A 1 98 ? 18.753 10.721 -4.432 1.00 87.19 98 GLY A CA 1
ATOM 762 C C . GLY A 1 98 ? 19.370 11.912 -5.171 1.00 87.19 98 GLY A C 1
ATOM 763 O O . GLY A 1 98 ? 18.978 13.052 -4.930 1.00 87.19 98 GLY A O 1
ATOM 764 N N . ALA A 1 99 ? 20.267 11.646 -6.122 1.00 91.06 99 ALA A N 1
ATOM 765 C CA . ALA A 1 99 ? 20.876 12.636 -7.009 1.00 91.06 99 ALA A CA 1
ATOM 766 C C . ALA A 1 99 ? 20.001 13.013 -8.226 1.00 91.06 99 ALA A C 1
ATOM 768 O O . ALA A 1 99 ? 20.435 13.789 -9.073 1.00 91.06 99 ALA A O 1
ATOM 769 N N . PHE A 1 100 ? 18.770 12.491 -8.321 1.00 90.06 100 PHE A N 1
ATOM 770 C CA . PHE A 1 100 ? 17.859 12.663 -9.465 1.00 90.06 100 PHE A CA 1
ATOM 771 C C . PHE A 1 100 ? 18.385 12.092 -10.803 1.00 90.06 100 PHE A C 1
ATOM 773 O O . PHE A 1 100 ? 17.844 12.391 -11.868 1.00 90.06 100 PHE A O 1
ATOM 780 N N . GLU A 1 101 ? 19.381 11.202 -10.767 1.00 89.94 101 GLU A N 1
ATOM 781 C CA . GLU A 1 101 ? 19.933 10.488 -11.928 1.00 89.94 101 GLU A CA 1
ATOM 782 C C . GLU A 1 101 ? 19.113 9.221 -12.236 1.00 89.94 101 GLU A C 1
ATOM 784 O O . GLU A 1 101 ? 19.574 8.081 -12.118 1.00 89.94 101 GLU A O 1
ATOM 789 N N . PHE A 1 102 ? 17.850 9.404 -12.627 1.00 84.56 102 PHE A N 1
ATOM 790 C CA . PHE A 1 102 ? 16.895 8.296 -12.766 1.00 84.56 102 PHE A CA 1
ATOM 791 C C . PHE A 1 102 ? 17.281 7.253 -13.823 1.00 84.56 102 PHE A C 1
ATOM 793 O O . PHE A 1 102 ? 16.974 6.072 -13.659 1.00 84.56 102 PHE A O 1
ATOM 800 N N . GLU A 1 103 ? 17.979 7.659 -14.883 1.00 84.25 103 GLU A N 1
ATOM 801 C CA . GLU A 1 103 ? 18.474 6.747 -15.922 1.00 84.25 103 GLU A CA 1
ATOM 802 C C . GLU A 1 103 ? 19.533 5.780 -15.377 1.00 84.25 103 GLU A C 1
ATOM 804 O O . GLU A 1 103 ? 19.529 4.582 -15.692 1.00 84.25 103 GLU A O 1
ATOM 809 N N . LYS A 1 104 ? 20.414 6.294 -14.512 1.00 78.19 104 LYS A N 1
ATOM 810 C CA . LYS A 1 104 ? 21.457 5.521 -13.838 1.00 78.19 104 LYS A CA 1
ATOM 811 C C . LYS A 1 104 ? 20.848 4.603 -12.782 1.00 78.19 104 LYS A C 1
ATOM 813 O O . LYS A 1 104 ? 21.134 3.409 -12.791 1.00 78.19 104 LYS A O 1
ATOM 818 N N . ALA A 1 105 ? 19.923 5.109 -11.965 1.00 84.69 105 ALA A N 1
ATOM 819 C CA . ALA A 1 105 ? 19.191 4.291 -10.998 1.00 84.69 105 ALA A CA 1
ATOM 820 C C . ALA A 1 105 ? 18.417 3.142 -11.680 1.00 84.69 105 ALA A C 1
ATOM 822 O O . ALA A 1 105 ? 18.455 2.001 -11.224 1.00 84.69 105 ALA A O 1
ATOM 823 N N . ALA A 1 106 ? 17.767 3.402 -12.820 1.00 87.12 106 ALA A N 1
ATOM 824 C CA . ALA A 1 106 ? 17.084 2.363 -13.590 1.00 87.12 106 ALA A CA 1
ATOM 825 C C . ALA A 1 106 ? 18.056 1.303 -14.137 1.00 87.12 106 ALA A C 1
ATOM 827 O O . ALA A 1 106 ? 17.743 0.114 -14.115 1.00 87.12 106 ALA A O 1
ATOM 828 N N . ALA A 1 107 ? 19.244 1.718 -14.587 1.00 80.94 107 ALA A N 1
ATOM 829 C CA . ALA A 1 107 ? 20.293 0.806 -15.041 1.00 80.94 107 ALA A CA 1
ATOM 830 C C . ALA A 1 107 ? 20.765 -0.143 -13.933 1.00 80.94 107 ALA A C 1
ATOM 832 O O . ALA A 1 107 ? 20.864 -1.348 -14.156 1.00 80.94 107 ALA A O 1
ATOM 833 N N . LEU A 1 108 ? 21.031 0.419 -12.753 1.00 82.69 10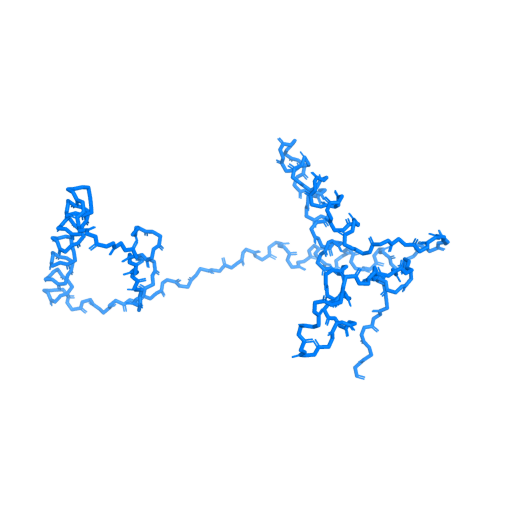8 LEU A N 1
ATOM 834 C CA . LEU A 1 108 ? 21.514 -0.308 -11.581 1.00 82.69 108 LEU A CA 1
ATOM 835 C C . LEU A 1 108 ? 20.451 -1.279 -11.061 1.00 82.69 108 LEU A C 1
ATOM 837 O O . LEU A 1 108 ? 20.756 -2.440 -10.796 1.00 82.69 108 LEU A O 1
ATOM 841 N N . ARG A 1 109 ? 19.177 -0.866 -11.047 1.00 86.25 109 ARG A N 1
ATOM 842 C CA . ARG A 1 109 ? 18.044 -1.750 -10.736 1.00 86.25 109 ARG A CA 1
ATOM 843 C C . ARG A 1 109 ? 17.982 -2.957 -11.670 1.00 86.25 109 ARG A C 1
ATOM 845 O O . ARG A 1 109 ? 17.810 -4.083 -11.215 1.00 86.25 109 ARG A O 1
ATOM 852 N N . ASP A 1 110 ? 18.086 -2.728 -12.977 1.00 86.94 110 ASP A N 1
ATOM 853 C CA . ASP A 1 110 ? 17.975 -3.799 -13.971 1.00 86.94 110 ASP A CA 1
ATOM 854 C C . ASP A 1 110 ? 19.166 -4.771 -13.898 1.00 86.94 110 ASP A C 1
ATOM 856 O O . ASP A 1 110 ? 19.023 -5.948 -14.222 1.00 86.94 110 ASP A O 1
ATOM 860 N N . GLN A 1 111 ? 20.339 -4.300 -13.466 1.00 78.56 111 GLN A N 1
ATOM 861 C CA . GLN A 1 111 ? 21.489 -5.157 -13.168 1.00 78.56 111 GLN A CA 1
ATOM 862 C C . GLN A 1 111 ? 21.266 -5.963 -11.885 1.00 78.56 111 GLN A C 1
ATOM 864 O O . GLN A 1 111 ? 21.445 -7.177 -11.899 1.00 78.56 111 GLN A O 1
ATOM 869 N N . MET A 1 112 ? 20.796 -5.318 -10.816 1.00 83.19 112 MET A N 1
ATOM 870 C CA . MET A 1 112 ? 20.489 -5.960 -9.536 1.00 83.19 112 MET A CA 1
ATOM 871 C C . MET A 1 112 ? 19.453 -7.084 -9.687 1.00 83.19 112 MET A C 1
ATOM 873 O O . MET A 1 112 ? 19.628 -8.162 -9.125 1.00 83.19 112 MET A O 1
ATOM 877 N N . LEU A 1 113 ? 18.395 -6.862 -10.478 1.00 84.12 113 LEU A N 1
ATOM 878 C CA . LEU A 1 113 ? 17.364 -7.875 -10.732 1.00 84.12 113 LEU A CA 1
ATOM 879 C C . LEU A 1 113 ? 17.928 -9.121 -11.419 1.00 84.12 113 LEU A C 1
ATOM 881 O O . LEU A 1 113 ? 17.589 -10.225 -11.013 1.00 84.12 113 LEU A O 1
ATOM 885 N N . LYS A 1 114 ? 18.832 -8.960 -12.391 1.00 82.00 114 LYS A N 1
ATOM 886 C CA . LYS A 1 114 ? 19.488 -10.104 -13.045 1.00 82.00 114 LYS A CA 1
ATOM 887 C C . LYS A 1 114 ? 20.331 -10.908 -12.069 1.00 82.00 114 LYS A C 1
ATOM 889 O O . LYS A 1 114 ? 20.266 -12.127 -12.074 1.00 82.00 114 LYS A O 1
ATOM 894 N N . VAL A 1 115 ? 21.102 -10.229 -11.219 1.00 79.44 115 VAL A N 1
ATOM 895 C CA . VAL A 1 115 ? 21.913 -10.904 -10.195 1.00 79.44 115 VAL A CA 1
ATOM 896 C C . VAL A 1 115 ? 21.011 -11.688 -9.238 1.00 79.44 115 VAL A C 1
ATOM 898 O O . VAL A 1 115 ? 21.305 -12.834 -8.915 1.00 79.44 115 VAL A O 1
ATOM 901 N N . ARG A 1 116 ? 19.865 -11.118 -8.850 1.00 78.75 116 ARG A N 1
ATOM 902 C CA . ARG A 1 116 ? 18.884 -11.782 -7.983 1.00 78.75 116 ARG A CA 1
ATOM 903 C C . ARG A 1 116 ? 18.219 -12.994 -8.635 1.00 78.75 116 ARG A C 1
ATOM 905 O O . ARG A 1 116 ? 18.078 -14.014 -7.975 1.00 78.75 116 ARG A O 1
ATOM 912 N N . GLU A 1 117 ? 17.860 -12.900 -9.914 1.00 81.94 117 GLU A N 1
ATOM 913 C CA . GLU A 1 117 ? 17.323 -14.028 -10.690 1.00 81.94 117 GLU A CA 1
ATOM 914 C C . GLU A 1 117 ? 18.309 -15.202 -10.741 1.00 81.94 117 GLU A C 1
ATOM 916 O O . GLU A 1 117 ? 17.893 -16.355 -10.689 1.00 81.94 117 GLU A O 1
ATOM 921 N N . ILE A 1 118 ? 19.614 -14.927 -10.799 1.00 79.00 118 ILE A N 1
ATOM 922 C CA . ILE A 1 118 ? 20.645 -15.972 -10.824 1.00 79.00 118 ILE A CA 1
ATOM 923 C C . ILE A 1 118 ? 20.800 -16.621 -9.451 1.00 79.00 118 ILE A C 1
ATOM 925 O O . ILE A 1 118 ? 20.839 -17.844 -9.370 1.00 79.00 118 ILE A O 1
ATOM 929 N N . ILE A 1 119 ? 20.797 -15.826 -8.374 1.00 75.75 119 ILE A N 1
ATOM 930 C CA . ILE A 1 119 ? 20.775 -16.357 -7.002 1.00 75.75 119 ILE A CA 1
ATOM 931 C C . ILE A 1 119 ? 19.560 -17.279 -6.811 1.00 75.75 119 ILE A C 1
ATOM 933 O O . ILE A 1 119 ? 19.691 -18.369 -6.264 1.00 75.75 119 ILE A O 1
ATOM 937 N N . GLU A 1 120 ? 18.378 -16.860 -7.273 1.00 72.50 120 GLU A N 1
ATOM 938 C CA . GLU A 1 120 ? 17.145 -17.654 -7.175 1.00 72.50 120 GLU A CA 1
ATOM 939 C C . GLU A 1 120 ? 17.193 -18.921 -8.051 1.00 72.50 120 GLU A C 1
ATOM 941 O O . GLU A 1 120 ? 16.680 -19.964 -7.645 1.00 72.50 120 GLU A O 1
ATOM 946 N N . ALA A 1 121 ? 17.832 -18.866 -9.224 1.00 70.75 121 ALA A N 1
ATOM 947 C CA . ALA A 1 121 ? 18.008 -20.020 -10.105 1.00 70.75 121 ALA A CA 1
ATOM 948 C C . ALA A 1 121 ? 18.985 -21.067 -9.540 1.00 70.75 121 ALA A C 1
ATOM 950 O O . ALA A 1 121 ? 18.794 -22.261 -9.771 1.00 70.75 121 ALA A O 1
ATOM 951 N N . GLU A 1 122 ? 20.005 -20.639 -8.794 1.00 64.06 122 GLU A N 1
ATOM 952 C CA . GLU A 1 122 ? 20.988 -21.529 -8.164 1.00 64.06 122 GLU A CA 1
ATOM 953 C C . GLU A 1 122 ? 20.519 -22.078 -6.805 1.00 64.06 122 GLU A C 1
ATOM 955 O O . GLU A 1 122 ? 20.920 -23.176 -6.427 1.00 64.06 122 GLU A O 1
ATOM 960 N N . ALA A 1 123 ? 19.614 -21.382 -6.105 1.00 57.22 123 ALA A N 1
ATOM 961 C CA . ALA A 1 123 ? 19.122 -21.778 -4.780 1.00 57.22 123 ALA A CA 1
ATOM 962 C C . ALA A 1 123 ? 18.030 -22.878 -4.765 1.00 57.22 123 ALA A C 1
ATOM 964 O O . ALA A 1 123 ? 17.699 -23.384 -3.696 1.00 57.22 123 ALA A O 1
ATOM 965 N N . GLY A 1 124 ? 17.470 -23.292 -5.910 1.00 49.12 124 GLY A N 1
ATOM 966 C CA . GLY A 1 124 ? 16.441 -24.347 -5.982 1.00 49.12 124 GLY A CA 1
ATOM 967 C C . GLY A 1 124 ? 15.095 -24.014 -5.285 1.00 49.12 124 GLY A C 1
ATOM 968 O O . GLY A 1 124 ? 14.961 -23.008 -4.593 1.00 49.12 124 GLY A O 1
ATOM 969 N N . PRO A 1 125 ? 14.030 -24.830 -5.466 1.00 42.03 125 PRO A N 1
ATOM 970 C CA . PRO A 1 125 ? 12.678 -24.532 -4.962 1.00 42.03 125 PRO A CA 1
ATOM 971 C C . PRO A 1 125 ? 12.459 -24.807 -3.459 1.00 42.03 125 PRO A C 1
ATOM 973 O O . PRO A 1 125 ? 11.320 -24.809 -2.992 1.00 42.03 125 PRO A O 1
ATOM 976 N N . ALA A 1 126 ? 13.519 -25.023 -2.687 1.00 43.41 126 ALA A N 1
ATOM 977 C CA . ALA A 1 126 ? 13.468 -25.094 -1.234 1.00 43.41 126 ALA A CA 1
ATOM 978 C C . ALA A 1 126 ? 14.584 -24.191 -0.722 1.00 43.41 126 ALA A C 1
ATOM 980 O O . ALA A 1 126 ? 15.741 -24.448 -1.024 1.00 43.41 126 ALA A O 1
ATOM 981 N N . GLY A 1 127 ? 14.219 -23.117 -0.018 1.00 44.91 127 GLY A N 1
ATOM 982 C CA . GLY A 1 127 ? 15.171 -22.175 0.560 1.00 44.91 127 GLY A CA 1
ATOM 983 C C . GLY A 1 127 ? 16.070 -22.877 1.565 1.00 44.91 127 GLY A C 1
ATOM 984 O O . GLY A 1 127 ? 15.735 -22.944 2.745 1.00 44.91 127 GLY A O 1
ATOM 985 N N . ASP A 1 128 ? 17.180 -23.416 1.076 1.00 38.22 128 ASP A N 1
ATOM 986 C CA . ASP A 1 128 ? 18.259 -23.886 1.916 1.00 38.22 128 ASP A CA 1
ATOM 987 C C . ASP A 1 128 ? 18.920 -22.638 2.508 1.00 38.22 128 ASP A C 1
ATOM 989 O O . ASP A 1 128 ? 19.472 -21.793 1.796 1.00 38.22 128 ASP A O 1
ATOM 993 N N . GLU A 1 129 ? 18.811 -22.484 3.827 1.00 45.72 129 GLU A N 1
ATOM 994 C CA . GLU A 1 129 ? 19.558 -21.501 4.618 1.00 45.72 129 GLU A CA 1
ATOM 995 C C . GLU A 1 129 ? 21.043 -21.906 4.714 1.00 45.72 129 GLU A C 1
ATOM 997 O O . GLU A 1 129 ? 21.690 -21.732 5.745 1.00 45.72 129 GLU A O 1
ATOM 1002 N N . SER A 1 130 ? 21.616 -22.463 3.646 1.00 44.81 130 SER A N 1
ATOM 1003 C CA . SER A 1 130 ? 23.055 -22.611 3.535 1.00 44.81 130 SER A CA 1
ATOM 1004 C C . SER A 1 130 ? 23.643 -21.220 3.301 1.00 44.81 130 SER A C 1
ATOM 1006 O O . SER A 1 130 ? 23.422 -20.591 2.262 1.00 44.81 130 SER A O 1
ATOM 1008 N N . ASP A 1 131 ? 24.396 -20.730 4.282 1.00 52.00 131 ASP A N 1
ATOM 1009 C CA . ASP A 1 131 ? 25.163 -19.477 4.247 1.00 52.00 131 ASP A CA 1
ATOM 1010 C C . ASP A 1 131 ? 26.384 -19.568 3.300 1.00 52.00 131 ASP A C 1
ATOM 1012 O O . ASP A 1 131 ? 27.394 -18.890 3.484 1.00 52.00 131 ASP A O 1
ATOM 1016 N N . GLU A 1 132 ? 26.322 -20.449 2.296 1.00 52.62 132 GLU A N 1
ATOM 1017 C CA . GLU A 1 132 ? 27.383 -20.616 1.312 1.00 52.62 132 GLU A CA 1
ATOM 1018 C C . GLU A 1 132 ? 27.350 -19.447 0.311 1.00 52.62 132 GLU A C 1
ATOM 1020 O O . GLU A 1 132 ? 26.291 -19.128 -0.246 1.00 52.62 132 GLU A O 1
ATOM 1025 N N . PRO A 1 133 ? 28.492 -18.769 0.087 1.00 56.53 133 PRO A N 1
ATOM 1026 C CA . PRO A 1 133 ? 28.555 -17.628 -0.810 1.00 56.53 133 PRO A CA 1
ATOM 1027 C C . PRO A 1 133 ? 28.317 -18.084 -2.250 1.00 56.53 133 PRO A C 1
ATOM 1029 O O . PRO A 1 133 ? 29.048 -18.912 -2.796 1.00 56.53 133 PRO A O 1
ATOM 1032 N N . VAL A 1 134 ? 27.296 -17.502 -2.879 1.00 63.28 134 VAL A N 1
ATOM 1033 C CA . VAL A 1 134 ? 27.007 -17.709 -4.298 1.00 63.28 134 VAL A CA 1
ATOM 1034 C C . VAL A 1 134 ? 28.006 -16.881 -5.102 1.00 63.28 134 VAL A C 1
ATOM 1036 O O . VAL A 1 134 ? 27.869 -15.664 -5.236 1.00 63.28 134 VAL A O 1
ATOM 1039 N N . MET A 1 135 ? 29.056 -17.540 -5.587 1.00 62.53 135 MET A N 1
ATOM 1040 C CA . MET A 1 135 ? 30.142 -16.906 -6.333 1.00 62.53 135 MET A CA 1
ATOM 1041 C C . MET A 1 135 ? 29.776 -16.826 -7.812 1.00 62.53 135 MET A C 1
ATOM 1043 O O . MET A 1 135 ? 29.857 -17.825 -8.522 1.00 62.53 135 MET A O 1
ATOM 1047 N N . LEU A 1 136 ? 29.428 -15.632 -8.293 1.00 58.19 136 LEU A N 1
ATOM 1048 C CA . LEU A 1 136 ? 29.055 -15.432 -9.691 1.00 58.19 136 LEU A CA 1
ATOM 1049 C C . LEU A 1 136 ? 30.223 -14.912 -10.508 1.00 58.19 136 LEU A C 1
ATOM 1051 O O . LEU A 1 136 ? 30.898 -13.946 -10.140 1.00 58.19 136 LEU A O 1
ATOM 1055 N N . ARG A 1 137 ? 30.422 -15.512 -11.681 1.00 55.84 137 ARG A N 1
ATOM 1056 C CA . ARG A 1 137 ? 31.280 -14.935 -12.718 1.00 55.84 137 ARG A CA 1
ATOM 1057 C C . ARG A 1 137 ? 30.462 -13.924 -13.512 1.00 55.84 137 ARG A C 1
ATOM 1059 O O . ARG A 1 137 ? 29.313 -14.180 -13.861 1.00 55.84 137 ARG A O 1
ATOM 1066 N N . ARG A 1 138 ? 31.062 -12.797 -13.902 1.00 49.56 138 ARG A N 1
ATOM 1067 C CA . ARG A 1 138 ? 30.364 -11.748 -14.675 1.00 49.56 138 ARG A CA 1
ATOM 1068 C C . ARG A 1 138 ? 29.691 -12.268 -15.960 1.00 49.56 138 ARG A C 1
ATOM 1070 O O . ARG A 1 138 ? 28.653 -11.748 -16.354 1.00 49.56 138 ARG A O 1
ATOM 1077 N N . GLY A 1 139 ? 30.232 -13.333 -16.562 1.00 47.72 139 GLY A N 1
ATOM 1078 C CA . GLY A 1 139 ? 29.654 -14.007 -17.732 1.00 47.72 139 GLY A CA 1
ATOM 1079 C C . GLY A 1 139 ? 28.404 -14.860 -17.456 1.00 47.72 139 GLY A C 1
ATOM 1080 O O . GLY A 1 139 ? 27.632 -15.119 -18.376 1.00 47.72 139 GLY A O 1
ATOM 1081 N N . GLU A 1 140 ? 28.154 -15.276 -16.213 1.00 48.28 140 GLU A N 1
ATOM 1082 C CA . GLU A 1 140 ? 26.923 -15.986 -15.818 1.00 48.28 140 GLU A CA 1
ATOM 1083 C C . GLU A 1 140 ? 25.741 -15.020 -15.674 1.00 48.28 140 GLU A C 1
ATOM 1085 O O . GLU A 1 140 ? 24.598 -15.409 -15.896 1.00 48.28 140 GLU A O 1
ATOM 1090 N N . ILE A 1 141 ? 26.026 -13.729 -15.461 1.00 51.91 141 ILE A N 1
ATOM 1091 C CA . ILE A 1 141 ? 25.033 -12.649 -15.382 1.00 51.91 141 ILE A CA 1
ATOM 1092 C C . ILE A 1 141 ? 24.425 -12.290 -16.748 1.00 51.91 141 ILE A C 1
ATOM 1094 O O . ILE A 1 141 ? 23.381 -11.637 -16.839 1.00 51.91 141 ILE A O 1
ATOM 1098 N N . GLU A 1 142 ? 25.053 -12.741 -17.835 1.00 44.56 142 GLU A N 1
ATOM 1099 C CA . GLU A 1 142 ? 24.692 -12.353 -19.201 1.00 44.56 142 GLU A CA 1
ATOM 1100 C C . GLU A 1 142 ? 24.267 -13.519 -20.099 1.00 44.56 142 GLU A C 1
ATOM 1102 O O . GLU A 1 142 ? 23.924 -13.297 -21.265 1.00 44.56 142 GLU A O 1
ATOM 1107 N N . ARG A 1 143 ? 24.197 -14.752 -19.573 1.00 37.91 143 ARG A N 1
ATOM 1108 C CA . ARG A 1 143 ? 23.709 -15.897 -20.351 1.00 37.91 143 ARG A CA 1
ATOM 1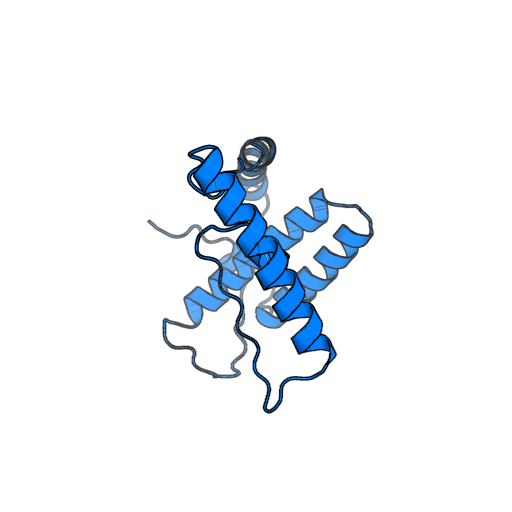109 C C . ARG A 1 143 ? 22.229 -15.707 -20.712 1.00 37.91 143 ARG A C 1
ATOM 1111 O O . ARG A 1 143 ? 21.393 -15.592 -19.817 1.00 37.91 143 ARG A O 1
ATOM 1118 N N . PRO A 1 144 ? 21.854 -15.707 -22.007 1.00 35.12 144 PRO A N 1
ATOM 1119 C CA . PRO A 1 144 ? 20.449 -15.775 -22.373 1.00 35.12 144 PRO A CA 1
ATOM 1120 C C . PRO A 1 144 ? 19.899 -17.130 -21.921 1.00 35.12 144 PRO A C 1
ATOM 1122 O O . PRO A 1 144 ? 20.468 -18.171 -22.255 1.00 35.12 144 PRO A O 1
ATOM 1125 N N . ILE A 1 145 ? 18.794 -17.106 -21.172 1.00 38.62 145 ILE A N 1
ATOM 1126 C CA . ILE A 1 145 ? 18.035 -18.303 -20.800 1.00 38.62 145 ILE A CA 1
ATOM 1127 C C . ILE A 1 145 ? 17.731 -19.066 -22.097 1.00 38.62 145 ILE A C 1
ATOM 1129 O O . ILE A 1 145 ? 17.084 -18.532 -23.002 1.00 38.62 145 ILE A O 1
ATOM 1133 N N . ARG A 1 146 ? 18.271 -20.285 -22.222 1.00 31.73 146 ARG A N 1
ATOM 1134 C CA . ARG A 1 146 ? 17.942 -21.198 -23.323 1.00 31.73 146 ARG A CA 1
ATOM 1135 C C . ARG A 1 146 ? 16.452 -21.530 -23.200 1.00 31.73 146 ARG A C 1
ATOM 1137 O O . ARG A 1 146 ? 16.023 -21.947 -22.127 1.00 31.73 146 ARG A O 1
ATOM 1144 N N . ALA A 1 147 ? 15.703 -21.272 -24.271 1.00 32.88 147 ALA A N 1
ATOM 1145 C CA . ALA A 1 147 ? 14.310 -21.688 -24.420 1.00 32.88 147 ALA A CA 1
ATOM 1146 C C . ALA A 1 147 ? 14.178 -23.216 -24.428 1.00 32.88 147 ALA A C 1
ATOM 1148 O O . ALA A 1 147 ? 15.147 -23.877 -24.876 1.00 32.88 147 ALA A O 1
#

pLDDT: mean 73.65, std 20.51, range [31.73, 97.62]

Foldseek 3Di:
DVVQVLAPPGDDDDDDPDQDPVNVVVVVVVVVVVVVVVVVCVVVVNDDDHDDDDDDPPVVVVVVVVVVVVVPDDDDDDWDQLVVLLVVLVVVLVVCVVVVVNVSNVVSVVLSVLSVVVVVVVCPPDNDPPPDGPTDDPVVSPDDDDD

Secondary structure (DSSP, 8-state):
-TTGGGSTT-------SS--HHHHHHHHHHHHHHHHHHHHHHHTTPPP-----PPPTHHHHHHHHHHHHGGG------EEEHHHHHHHHHHHHHHHHHTT-HHHHHHHHHHHHHHHHHHHHHSTTTT-------EEETTTTTPPPP-

Radius of gyration: 23.67 Å; chains: 1; bounding box: 66×38×52 Å